Protein AF-A0A822BSC2-F1 (afdb_monomer_lite)

pLDDT: mean 88.92, std 16.02, range [38.97, 98.81]

Foldseek 3Di:
DPQPPPLQAAPQVSHGADFWWAWPVRDIHRLVRVQVVCVPQQADPPPRHGTDNVRTHTDVVSVVVSVVVVVVVVVVVVVVVVVVPD

Secondary structure (DSSP, 8-state):
-PPPPTTTB-TTT-SB-SSEEE-TTS-EEEHHHHHHHHHHHSB-TTT--B--GGG-EE-HHHHHHHHHHHHHHHHHHHHHHHTT--

Organism: NCBI:txid392032

Sequence (86 aa):
MKALDDAVSCPITLSLFRDPVVAQDGHTYERAAIEEWIRKNGTSPITNKQISLEHLVPNYAIKKIVEQFENSLKNKNFQYVLDVDV

Radius of gyration: 16.3 Å; chains: 1; bounding box: 46×29×41 Å

InterPro domains:
  IPR003613 U-box domain [PF04564] (8-71)
  IPR003613 U-box domain [PS51698] (3-76)
  IPR003613 U-box domain [SM00504] (7-69)
  IPR013083 Zinc finger, RING/FYVE/PHD-type [G3DSA:3.30.40.10] (1-82)
  IPR052085 WD repeat, SAM and U-box domain-containing [PTHR46573] (10-70)

Structure (mmCIF, N/CA/C/O backbone):
data_AF-A0A822BSC2-F1
#
_entry.id   AF-A0A822BSC2-F1
#
loop_
_atom_site.group_PDB
_atom_site.id
_atom_site.type_symbol
_atom_site.label_atom_id
_atom_site.label_alt_id
_atom_site.label_comp_id
_atom_site.label_asym_id
_atom_site.label_entity_id
_atom_site.label_seq_id
_atom_site.pdbx_PDB_ins_code
_atom_site.Cartn_x
_atom_site.Cartn_y
_atom_site.Cartn_z
_atom_site.occupancy
_atom_site.B_iso_or_equiv
_atom_site.auth_seq_id
_atom_site.auth_comp_id
_atom_site.auth_asym_id
_atom_site.auth_atom_id
_atom_site.pdbx_PDB_model_num
ATOM 1 N N . MET A 1 1 ? 11.224 20.549 -6.954 1.00 38.97 1 MET A N 1
ATOM 2 C CA . MET A 1 1 ? 11.087 19.176 -6.428 1.00 38.97 1 MET A CA 1
ATOM 3 C C . MET A 1 1 ? 9.990 18.516 -7.243 1.00 38.97 1 MET A C 1
ATOM 5 O O . MET A 1 1 ? 8.851 18.949 -7.153 1.00 38.97 1 MET A O 1
ATOM 9 N N . LYS A 1 2 ? 10.353 17.646 -8.189 1.00 47.09 2 LYS A N 1
ATOM 10 C CA . LYS A 1 2 ? 9.396 17.066 -9.138 1.00 47.09 2 LYS A CA 1
ATOM 11 C C . LYS A 1 2 ? 8.434 16.195 -8.333 1.00 47.09 2 LYS A C 1
ATOM 13 O O . LYS A 1 2 ? 8.912 15.282 -7.666 1.00 47.09 2 LYS A O 1
ATOM 18 N N . ALA A 1 3 ? 7.143 16.535 -8.342 1.00 48.34 3 ALA A N 1
ATOM 19 C CA . ALA A 1 3 ? 6.096 15.695 -7.779 1.00 48.34 3 ALA A CA 1
ATOM 20 C C . ALA A 1 3 ? 6.343 14.272 -8.281 1.00 48.34 3 ALA A C 1
ATOM 22 O O . ALA A 1 3 ? 6.445 14.047 -9.492 1.00 48.34 3 ALA A O 1
ATOM 23 N N . LEU A 1 4 ? 6.590 13.356 -7.350 1.00 59.47 4 LEU A N 1
ATOM 24 C CA . LEU A 1 4 ? 6.584 11.948 -7.682 1.00 59.47 4 LEU A CA 1
ATOM 25 C C . LEU A 1 4 ? 5.178 11.685 -8.211 1.00 59.47 4 LEU A C 1
ATOM 27 O O . LEU A 1 4 ? 4.223 12.025 -7.524 1.00 59.47 4 LEU A O 1
ATOM 31 N N . ASP A 1 5 ? 5.071 11.222 -9.454 1.00 79.19 5 ASP A N 1
ATOM 32 C CA . ASP A 1 5 ? 3.780 11.023 -10.107 1.00 79.19 5 ASP A CA 1
ATOM 33 C C . ASP A 1 5 ? 2.883 10.202 -9.167 1.00 79.19 5 ASP A C 1
ATOM 35 O O . ASP A 1 5 ? 3.294 9.137 -8.692 1.00 79.19 5 ASP A O 1
ATOM 39 N N . ASP A 1 6 ? 1.702 10.732 -8.836 1.00 80.56 6 ASP A N 1
ATOM 40 C CA . ASP A 1 6 ? 0.742 10.099 -7.923 1.00 80.56 6 ASP A CA 1
ATOM 41 C C . ASP A 1 6 ? 0.405 8.670 -8.386 1.00 80.56 6 ASP A C 1
ATOM 43 O O . ASP A 1 6 ? 0.045 7.813 -7.582 1.00 80.56 6 ASP A O 1
ATOM 47 N N . ALA A 1 7 ? 0.606 8.371 -9.676 1.00 87.56 7 ALA A N 1
ATOM 48 C CA . ALA A 1 7 ? 0.463 7.037 -10.244 1.00 87.56 7 ALA A CA 1
ATOM 49 C C . ALA A 1 7 ? 1.471 5.993 -9.713 1.00 87.56 7 ALA A C 1
ATOM 51 O O . ALA A 1 7 ? 1.212 4.794 -9.821 1.00 87.56 7 ALA A O 1
ATOM 52 N N . VAL A 1 8 ? 2.623 6.407 -9.172 1.00 94.06 8 VAL A N 1
ATOM 53 C CA . VAL A 1 8 ? 3.704 5.501 -8.727 1.00 94.06 8 VAL A CA 1
ATOM 54 C C . VAL A 1 8 ? 4.102 5.682 -7.264 1.00 94.06 8 VAL A C 1
ATOM 56 O O . VAL A 1 8 ? 5.016 4.995 -6.798 1.00 94.06 8 VAL A O 1
ATOM 59 N N . SER A 1 9 ? 3.430 6.570 -6.531 1.00 95.50 9 SER A N 1
ATOM 60 C CA . SER A 1 9 ? 3.732 6.861 -5.130 1.00 95.50 9 SER A CA 1
ATOM 61 C C . SER A 1 9 ? 2.635 6.399 -4.175 1.00 95.50 9 SER A C 1
ATOM 63 O O . SER A 1 9 ? 1.442 6.474 -4.456 1.00 95.50 9 SER A O 1
ATOM 65 N N . CYS A 1 10 ? 3.051 5.905 -3.012 1.00 97.56 10 CYS A N 1
ATOM 66 C CA . CYS A 1 10 ? 2.134 5.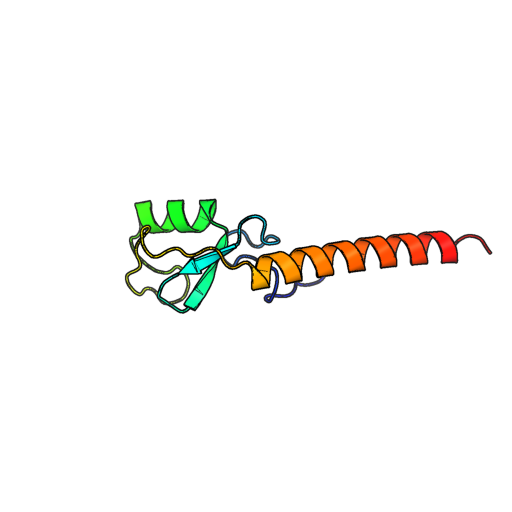515 -1.954 1.00 97.56 10 CYS A CA 1
ATOM 67 C C . CYS A 1 10 ? 1.601 6.757 -1.221 1.00 97.56 10 CYS A C 1
ATOM 69 O O . CYS A 1 10 ? 2.403 7.559 -0.738 1.00 97.56 10 CYS A O 1
ATOM 71 N N . PRO A 1 11 ? 0.278 6.881 -1.016 1.00 96.62 11 PRO A N 1
ATOM 72 C CA . PRO A 1 11 ? -0.318 8.041 -0.349 1.00 96.62 11 PRO A CA 1
ATOM 73 C C . PRO A 1 11 ? -0.023 8.106 1.161 1.00 96.62 11 PRO A C 1
ATOM 75 O O . PRO A 1 11 ? -0.234 9.145 1.774 1.00 96.62 11 PRO A O 1
ATOM 78 N N . ILE A 1 12 ? 0.466 7.018 1.772 1.00 97.19 12 ILE A N 1
ATOM 79 C CA . ILE A 1 12 ? 0.870 6.994 3.190 1.00 97.19 12 ILE A CA 1
ATOM 80 C C . ILE A 1 12 ? 2.354 7.350 3.338 1.00 97.19 12 ILE A C 1
ATOM 82 O O . ILE A 1 12 ? 2.713 8.189 4.158 1.00 97.19 12 ILE A O 1
ATOM 86 N N . THR A 1 13 ? 3.234 6.701 2.565 1.00 97.00 13 THR A N 1
ATOM 87 C CA . THR A 1 13 ? 4.696 6.854 2.711 1.00 97.00 13 THR A CA 1
ATOM 88 C C . THR A 1 13 ? 5.275 7.971 1.850 1.00 97.00 13 THR A C 1
ATOM 90 O O . THR A 1 13 ? 6.452 8.305 1.997 1.00 97.00 13 THR A O 1
ATOM 93 N N . LEU A 1 14 ? 4.481 8.512 0.920 1.00 95.00 14 LEU A N 1
ATOM 94 C CA . LEU A 1 14 ? 4.876 9.533 -0.056 1.00 95.00 14 LEU A CA 1
ATOM 95 C C . LEU A 1 14 ? 6.121 9.134 -0.869 1.00 95.00 14 LEU A C 1
ATOM 97 O O . LEU A 1 14 ? 6.901 9.973 -1.312 1.00 95.00 14 LEU A O 1
ATOM 101 N N . SER A 1 15 ? 6.316 7.826 -1.038 1.00 95.06 15 SER A N 1
ATOM 102 C CA . SER A 1 15 ? 7.482 7.209 -1.670 1.00 95.06 15 SER A CA 1
ATOM 103 C C . SER A 1 15 ? 7.044 6.241 -2.766 1.00 95.06 15 SER A C 1
ATOM 105 O O . SER A 1 15 ? 5.893 5.804 -2.782 1.00 95.06 15 SER A O 1
ATOM 107 N N . LEU A 1 16 ? 7.962 5.890 -3.674 1.00 95.44 16 LEU A N 1
ATOM 108 C CA . LEU A 1 16 ? 7.701 4.889 -4.714 1.00 95.44 16 LEU A CA 1
ATOM 109 C C . LEU A 1 16 ? 7.235 3.567 -4.100 1.00 95.44 16 LEU A C 1
ATOM 111 O O . LEU A 1 16 ? 7.822 3.104 -3.121 1.00 95.44 16 LEU A O 1
ATOM 115 N N . PHE A 1 17 ? 6.237 2.941 -4.720 1.00 97.56 17 PHE A N 1
ATOM 116 C CA . PHE A 1 17 ? 5.794 1.611 -4.312 1.00 97.56 17 PHE A CA 1
ATOM 117 C C . PHE A 1 17 ? 6.913 0.570 -4.449 1.00 97.56 17 PHE A C 1
ATOM 119 O O . PHE A 1 17 ? 7.573 0.478 -5.485 1.00 97.56 17 PHE A O 1
ATOM 126 N N . ARG A 1 18 ? 7.087 -0.266 -3.424 1.00 97.75 18 ARG A N 1
ATOM 127 C CA . ARG A 1 18 ? 7.963 -1.448 -3.446 1.00 97.75 18 ARG A CA 1
ATOM 128 C C . ARG A 1 18 ? 7.156 -2.738 -3.361 1.00 97.75 18 ARG A C 1
ATOM 130 O O . ARG A 1 18 ? 7.401 -3.657 -4.147 1.00 97.75 18 ARG A O 1
ATOM 137 N N . ASP A 1 19 ? 6.157 -2.775 -2.486 1.00 98.62 19 ASP A N 1
ATOM 138 C CA . ASP A 1 19 ? 5.183 -3.862 -2.379 1.00 98.62 19 ASP A CA 1
ATOM 139 C C . ASP A 1 19 ? 3.751 -3.294 -2.404 1.00 98.62 19 ASP A C 1
ATOM 141 O O . ASP A 1 19 ? 3.080 -3.201 -1.371 1.00 98.62 19 ASP A O 1
ATOM 145 N N . PRO A 1 20 ? 3.283 -2.840 -3.585 1.00 98.56 20 PRO A N 1
ATOM 146 C CA . PRO A 1 20 ? 1.964 -2.242 -3.712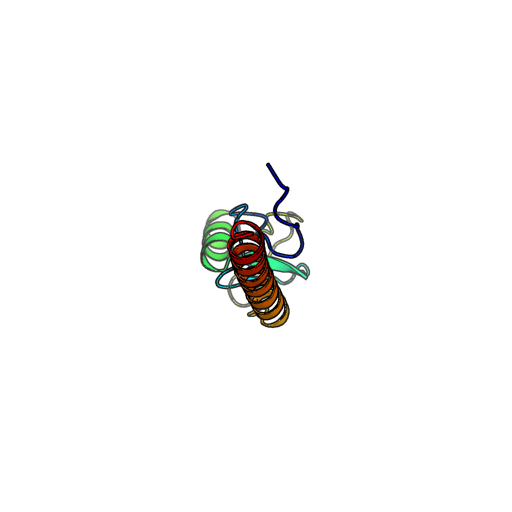 1.00 98.56 20 PRO A CA 1
ATOM 147 C C . PRO A 1 20 ? 0.862 -3.279 -3.481 1.00 98.56 20 P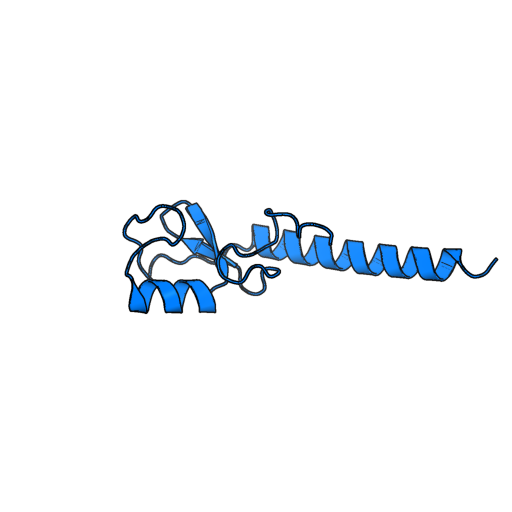RO A C 1
ATOM 149 O O . PRO A 1 20 ? 0.841 -4.342 -4.109 1.00 98.56 20 PRO A O 1
ATOM 152 N N . VAL A 1 21 ? -0.109 -2.925 -2.643 1.00 98.81 21 VAL A N 1
ATOM 153 C CA . VAL A 1 21 ? -1.345 -3.679 -2.408 1.00 98.81 21 VAL A CA 1
ATOM 154 C C . VAL A 1 21 ? -2.561 -2.802 -2.632 1.00 98.81 21 VAL A C 1
ATOM 156 O O . VAL A 1 21 ? -2.553 -1.631 -2.267 1.00 98.81 21 VAL A O 1
ATOM 159 N N . VAL A 1 22 ? -3.611 -3.369 -3.214 1.00 98.50 22 VAL A N 1
ATOM 160 C CA . VAL A 1 22 ? -4.923 -2.736 -3.335 1.00 98.50 22 VAL A CA 1
ATOM 161 C C . VAL A 1 22 ? -5.824 -3.182 -2.183 1.00 98.50 22 VAL A C 1
ATOM 163 O O . VAL A 1 22 ? -5.852 -4.365 -1.835 1.00 98.50 22 VAL A O 1
ATOM 166 N N . ALA A 1 23 ? -6.535 -2.230 -1.578 1.00 98.50 23 ALA A N 1
ATOM 167 C CA . ALA A 1 23 ? -7.545 -2.480 -0.552 1.00 98.50 23 ALA A CA 1
ATOM 168 C C . ALA A 1 23 ? -8.966 -2.511 -1.153 1.00 98.50 23 ALA A C 1
ATOM 170 O O . ALA A 1 23 ? -9.178 -2.198 -2.324 1.00 98.50 23 ALA A O 1
ATOM 171 N N . GLN A 1 24 ? -9.967 -2.879 -0.345 1.00 97.38 24 GLN A N 1
ATOM 172 C CA . GLN A 1 24 ? -11.371 -3.028 -0.779 1.00 97.38 24 GLN A CA 1
ATOM 173 C C . GLN A 1 24 ? -12.015 -1.733 -1.288 1.00 97.38 24 GLN A C 1
ATOM 175 O O . GLN A 1 24 ? -13.036 -1.773 -1.969 1.00 97.38 24 GLN A O 1
ATOM 180 N N . ASP A 1 25 ? -11.439 -0.586 -0.943 1.00 97.19 25 ASP A N 1
ATOM 181 C CA . ASP A 1 25 ? -11.873 0.724 -1.417 1.00 97.19 25 ASP A CA 1
ATOM 182 C C . ASP A 1 25 ? -11.304 1.088 -2.801 1.00 97.19 25 ASP A C 1
ATOM 184 O O . ASP A 1 25 ? -11.637 2.142 -3.337 1.00 97.19 25 ASP A O 1
ATOM 188 N N . GLY A 1 26 ? -10.476 0.215 -3.386 1.00 97.44 26 GLY A N 1
ATOM 189 C CA . GLY A 1 26 ? -9.874 0.378 -4.707 1.00 97.44 26 GLY A CA 1
ATOM 190 C C . GLY A 1 26 ? -8.575 1.184 -4.718 1.00 97.44 26 GLY A C 1
ATOM 191 O O . GLY A 1 26 ? -7.971 1.337 -5.781 1.00 97.44 26 GLY A O 1
ATOM 192 N N . HIS A 1 27 ? -8.107 1.677 -3.570 1.00 97.88 27 HIS A N 1
ATOM 193 C CA . HIS A 1 27 ? -6.858 2.427 -3.489 1.00 97.88 27 HIS A CA 1
ATOM 194 C C . HIS A 1 27 ? -5.653 1.508 -3.279 1.00 97.88 27 HIS A C 1
ATOM 196 O O . HIS A 1 27 ? -5.756 0.436 -2.682 1.00 97.88 27 HIS A O 1
ATOM 202 N N . THR A 1 28 ? -4.497 1.936 -3.797 1.00 98.44 28 THR A N 1
ATOM 203 C CA . THR A 1 28 ? -3.231 1.202 -3.673 1.00 98.44 28 THR A CA 1
ATOM 204 C C . THR A 1 28 ? -2.324 1.854 -2.636 1.00 98.44 28 THR A C 1
ATOM 206 O O . THR A 1 28 ? -2.171 3.074 -2.607 1.00 98.44 28 THR A O 1
ATOM 209 N N . TYR A 1 29 ? -1.698 1.027 -1.806 1.00 98.44 29 TYR A N 1
ATOM 210 C CA . TYR A 1 29 ? -0.836 1.431 -0.705 1.00 98.44 29 TYR A CA 1
ATOM 211 C C . TYR A 1 29 ? 0.431 0.576 -0.663 1.00 98.44 29 TYR A C 1
ATOM 213 O O . TYR A 1 29 ? 0.473 -0.525 -1.202 1.00 98.44 29 TYR A O 1
ATOM 221 N N . GLU A 1 30 ? 1.464 1.071 0.009 1.00 98.75 30 GLU A N 1
ATOM 222 C CA . GLU A 1 30 ? 2.610 0.252 0.405 1.00 98.75 30 GLU A CA 1
ATOM 223 C C . GLU A 1 30 ? 2.172 -0.730 1.497 1.00 98.75 30 GLU A C 1
ATOM 225 O O . GLU A 1 30 ? 1.601 -0.292 2.503 1.00 98.75 30 GLU A O 1
ATOM 230 N N . ARG A 1 31 ? 2.440 -2.034 1.321 1.00 98.81 31 ARG A N 1
ATOM 231 C CA . ARG A 1 31 ? 1.919 -3.098 2.199 1.00 98.81 31 ARG A CA 1
ATOM 232 C C . ARG A 1 31 ? 2.176 -2.816 3.673 1.00 98.81 31 ARG A C 1
ATOM 234 O O . ARG A 1 31 ? 1.235 -2.765 4.460 1.00 98.81 31 ARG A O 1
ATOM 241 N N . ALA A 1 32 ? 3.435 -2.595 4.044 1.00 98.62 32 ALA A N 1
ATOM 242 C CA . ALA A 1 32 ? 3.805 -2.407 5.446 1.00 98.62 32 ALA A CA 1
ATOM 243 C C . ALA A 1 32 ? 3.058 -1.223 6.088 1.00 98.62 32 ALA A C 1
ATOM 245 O O . ALA A 1 32 ? 2.605 -1.312 7.230 1.00 98.62 32 ALA A O 1
ATOM 246 N N . ALA A 1 33 ? 2.879 -0.141 5.326 1.00 98.75 33 ALA A N 1
ATOM 247 C CA . ALA A 1 33 ? 2.248 1.082 5.800 1.00 98.75 33 ALA A CA 1
ATOM 248 C C . ALA A 1 33 ? 0.731 0.923 5.985 1.00 98.75 33 ALA A C 1
ATOM 250 O O . ALA A 1 33 ? 0.193 1.330 7.016 1.00 98.75 33 ALA A O 1
ATOM 251 N N . ILE A 1 34 ? 0.033 0.305 5.024 1.00 98.81 34 ILE A N 1
ATOM 252 C CA . ILE A 1 34 ? -1.416 0.092 5.152 1.00 98.81 34 ILE A CA 1
ATOM 253 C C . ILE A 1 34 ? -1.745 -0.964 6.203 1.00 98.81 34 ILE A C 1
ATOM 255 O O . ILE A 1 34 ? -2.717 -0.807 6.935 1.00 98.81 34 ILE A O 1
ATOM 259 N N . GLU A 1 35 ? -0.920 -2.000 6.351 1.00 98.75 35 GLU A N 1
ATOM 260 C CA . GLU A 1 35 ? -1.125 -2.985 7.407 1.00 98.75 35 GLU A CA 1
ATOM 261 C C . GLU A 1 35 ? -0.997 -2.362 8.805 1.00 98.75 35 GLU A C 1
ATOM 263 O O . GLU A 1 35 ? -1.801 -2.648 9.692 1.00 98.75 35 GLU A O 1
ATOM 268 N N . GLU A 1 36 ? -0.002 -1.492 9.018 1.00 98.75 36 GLU A N 1
ATOM 269 C CA . GLU A 1 36 ? 0.132 -0.746 10.272 1.00 98.75 36 GLU A CA 1
ATOM 270 C C . GLU A 1 36 ? -1.063 0.182 10.506 1.00 98.75 36 GLU A C 1
ATOM 272 O O . GLU A 1 36 ? -1.600 0.228 11.615 1.00 98.75 36 GLU A O 1
ATOM 277 N N . TRP A 1 37 ? -1.509 0.884 9.463 1.00 98.69 37 TRP A N 1
ATOM 278 C CA . TRP A 1 37 ? -2.663 1.768 9.549 1.00 98.69 37 TRP A CA 1
ATOM 279 C C . TRP A 1 37 ? -3.941 1.014 9.925 1.00 98.69 37 TRP A C 1
ATOM 281 O O . TRP A 1 37 ? -4.647 1.442 10.838 1.00 98.69 37 TRP A O 1
ATOM 291 N N . ILE A 1 38 ? -4.228 -0.118 9.274 1.00 98.62 38 ILE A N 1
ATOM 292 C CA . ILE A 1 38 ? -5.419 -0.930 9.554 1.00 98.62 38 ILE A CA 1
ATOM 293 C C . ILE A 1 38 ? -5.376 -1.464 10.987 1.00 98.62 38 ILE A C 1
ATOM 295 O O . ILE A 1 38 ? -6.382 -1.377 11.686 1.00 98.62 38 ILE A O 1
ATOM 299 N N . ARG A 1 39 ? -4.216 -1.931 11.470 1.00 98.56 39 ARG A N 1
ATOM 300 C CA . ARG A 1 39 ? -4.064 -2.394 12.862 1.00 98.56 39 ARG A CA 1
ATOM 301 C C . ARG A 1 39 ? -4.389 -1.312 13.899 1.00 98.56 39 ARG A C 1
ATOM 303 O O . ARG A 1 39 ? -4.839 -1.652 14.988 1.00 98.56 39 ARG A O 1
ATOM 310 N N . LYS A 1 40 ? -4.153 -0.034 13.584 1.00 98.38 40 LYS A N 1
ATOM 311 C CA . LYS A 1 40 ? -4.417 1.095 14.494 1.00 98.38 40 LYS A CA 1
ATOM 312 C C . LYS A 1 40 ? -5.818 1.687 14.338 1.00 98.38 40 LYS A C 1
ATOM 314 O O . LYS A 1 40 ? -6.418 2.069 15.335 1.00 98.38 40 LYS A O 1
ATOM 319 N N . ASN A 1 41 ? -6.313 1.790 13.106 1.00 98.06 41 ASN A N 1
ATOM 320 C CA . ASN A 1 41 ? -7.489 2.601 12.778 1.00 98.06 41 ASN A CA 1
ATOM 321 C C . ASN A 1 41 ? -8.667 1.794 12.212 1.00 98.06 41 ASN A C 1
ATOM 323 O O . ASN A 1 41 ? -9.803 2.245 12.305 1.00 98.06 41 ASN A O 1
ATOM 327 N N . GLY A 1 42 ? -8.421 0.632 11.595 1.00 97.62 42 GLY A N 1
ATOM 328 C CA . GLY A 1 42 ? -9.459 -0.192 10.956 1.00 97.62 42 GLY A CA 1
ATOM 329 C C . GLY A 1 42 ? -10.137 0.436 9.728 1.00 97.62 42 GLY A C 1
ATOM 330 O O . GLY A 1 42 ? -11.180 -0.045 9.288 1.00 97.62 42 GLY A O 1
ATOM 331 N N . THR A 1 43 ? -9.587 1.520 9.176 1.00 98.56 43 THR A N 1
ATOM 332 C CA . THR A 1 43 ? -10.195 2.294 8.081 1.00 98.56 43 THR A CA 1
ATOM 333 C C . THR A 1 43 ? -9.214 2.578 6.952 1.00 98.56 43 THR A C 1
ATOM 335 O O . THR A 1 43 ? -8.005 2.458 7.112 1.00 98.56 43 THR A O 1
ATOM 338 N N . SER A 1 44 ? -9.732 2.979 5.796 1.00 98.38 44 SER A N 1
ATOM 339 C CA . SER A 1 44 ? -8.950 3.533 4.696 1.00 98.38 44 SER A CA 1
ATOM 340 C C . SER A 1 44 ? -8.384 4.910 5.058 1.00 98.38 44 SER A C 1
ATOM 342 O O . SER A 1 44 ? -9.161 5.770 5.482 1.00 98.38 44 SER A O 1
ATOM 344 N N . PRO A 1 45 ? -7.087 5.174 4.803 1.00 97.94 45 PRO A N 1
ATOM 345 C CA . PRO A 1 45 ? -6.505 6.509 4.947 1.00 97.94 45 PRO A CA 1
ATOM 346 C C . PRO A 1 45 ? -7.124 7.575 4.030 1.00 97.94 45 PRO A C 1
ATOM 348 O O . PRO A 1 45 ? -6.987 8.761 4.306 1.00 97.94 45 PRO A O 1
ATOM 351 N N . ILE A 1 46 ? -7.759 7.171 2.920 1.00 97.50 46 ILE A N 1
ATOM 352 C CA . ILE A 1 46 ? -8.292 8.097 1.905 1.00 97.50 46 ILE A CA 1
ATOM 353 C C . ILE A 1 46 ? -9.798 8.278 2.071 1.00 97.50 46 ILE A C 1
ATOM 355 O O . ILE A 1 46 ? -10.302 9.398 2.057 1.00 97.50 46 ILE A O 1
ATOM 359 N N . THR A 1 47 ? -10.532 7.175 2.211 1.00 97.75 47 THR A N 1
ATOM 360 C CA . THR A 1 47 ? -12.001 7.201 2.171 1.00 97.75 47 THR A CA 1
ATOM 361 C C . THR A 1 47 ? -12.648 7.152 3.549 1.00 97.75 47 THR A C 1
ATOM 363 O O . THR A 1 47 ? -13.863 7.316 3.647 1.00 97.75 47 THR A O 1
ATOM 366 N N . ASN A 1 48 ? -11.870 6.897 4.609 1.00 97.88 48 ASN A N 1
ATOM 367 C CA . ASN A 1 48 ? -12.341 6.651 5.977 1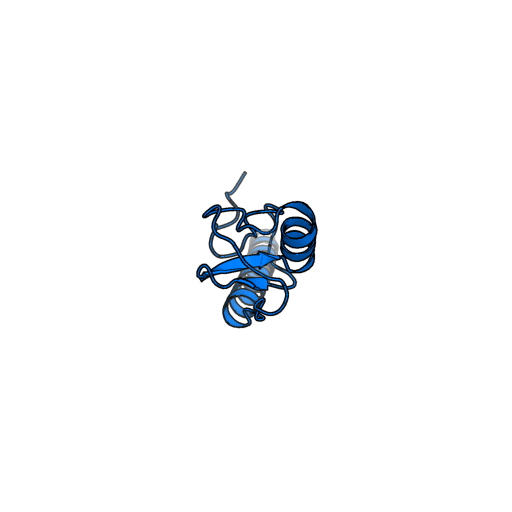.00 97.88 48 ASN A CA 1
ATOM 368 C C . ASN A 1 48 ? -13.333 5.477 6.122 1.00 97.88 48 ASN A C 1
ATOM 370 O O . ASN A 1 48 ? -13.912 5.284 7.190 1.00 97.88 48 ASN A O 1
ATOM 374 N N . LYS A 1 49 ? -13.533 4.664 5.077 1.00 98.19 49 LYS A N 1
ATOM 375 C CA . LYS A 1 49 ? -14.372 3.459 5.135 1.00 98.19 49 LYS A CA 1
ATOM 376 C C . LYS A 1 49 ? -13.626 2.321 5.822 1.00 98.19 49 LYS A C 1
ATOM 378 O O . LYS A 1 49 ? -12.404 2.256 5.728 1.00 98.19 49 LYS A O 1
ATOM 383 N N . GLN A 1 50 ? -14.352 1.414 6.476 1.00 98.31 50 GLN A N 1
ATOM 384 C CA . GLN A 1 50 ? -13.747 0.204 7.036 1.00 98.31 50 GLN A CA 1
ATOM 385 C C . GLN A 1 50 ? -13.136 -0.656 5.927 1.00 98.31 50 GLN A C 1
ATOM 387 O O . GLN A 1 50 ? -13.759 -0.871 4.888 1.00 98.31 50 GLN A O 1
ATOM 392 N N . ILE A 1 51 ? -11.922 -1.133 6.175 1.00 98.25 51 ILE A N 1
ATOM 393 C CA . ILE A 1 51 ? -11.184 -2.070 5.325 1.00 98.25 51 ILE A CA 1
ATOM 394 C C . ILE A 1 51 ? -10.466 -3.063 6.235 1.00 98.25 51 ILE A C 1
ATOM 396 O O . ILE A 1 51 ? -10.199 -2.750 7.397 1.00 98.25 51 ILE A O 1
ATOM 400 N N . SER A 1 52 ? -10.124 -4.239 5.712 1.00 97.75 52 SER A N 1
ATOM 401 C CA . SER A 1 52 ? -9.474 -5.274 6.516 1.00 97.75 52 SER A CA 1
ATOM 402 C C . SER A 1 52 ? -8.217 -5.861 5.879 1.00 97.75 52 SER A C 1
ATOM 404 O O . SER A 1 52 ? -8.055 -5.848 4.656 1.00 97.75 52 SER A O 1
ATOM 406 N N . LEU A 1 53 ? -7.333 -6.393 6.730 1.00 98.00 53 LEU A N 1
ATOM 407 C CA . LEU A 1 53 ? -6.034 -6.960 6.352 1.00 98.00 53 LEU A CA 1
ATOM 408 C C . LEU A 1 53 ? -6.177 -8.133 5.375 1.00 98.00 53 LEU A C 1
ATOM 410 O O . LEU A 1 53 ? -5.407 -8.229 4.424 1.00 98.00 53 LEU A O 1
ATOM 414 N N . GLU A 1 54 ? -7.171 -9.002 5.572 1.00 98.06 54 GLU A N 1
ATOM 415 C CA . GLU A 1 54 ? -7.389 -10.191 4.738 1.00 98.06 54 GLU A CA 1
ATOM 416 C C . GLU A 1 54 ? -7.812 -9.871 3.301 1.00 98.06 54 GLU A C 1
ATOM 418 O O . GLU A 1 54 ? -7.749 -10.736 2.430 1.00 98.06 54 GLU A O 1
ATOM 423 N N . HIS A 1 55 ? -8.215 -8.629 3.040 1.00 97.81 55 HIS A N 1
ATOM 424 C CA . HIS A 1 55 ? -8.641 -8.181 1.721 1.00 97.81 55 HIS A CA 1
ATOM 425 C C . HIS A 1 55 ? -7.581 -7.341 0.997 1.00 97.81 55 HIS A C 1
ATOM 427 O O . HIS A 1 55 ? -7.873 -6.757 -0.047 1.00 97.81 55 HIS A O 1
ATOM 433 N N . LEU A 1 56 ? -6.357 -7.266 1.529 1.00 98.69 56 LEU A N 1
ATOM 434 C CA . LEU A 1 56 ? -5.233 -6.655 0.826 1.00 98.69 56 LEU A CA 1
ATOM 435 C C . LEU A 1 56 ? -4.722 -7.600 -0.265 1.00 98.69 56 LEU A C 1
ATOM 437 O O . LEU A 1 56 ? -4.198 -8.679 0.015 1.00 98.69 56 LEU A O 1
ATOM 441 N N . VAL A 1 57 ? -4.821 -7.167 -1.519 1.00 98.69 57 VAL A N 1
ATOM 442 C CA . VAL A 1 57 ? -4.393 -7.955 -2.683 1.00 98.69 57 VAL A CA 1
ATOM 443 C C . VAL A 1 57 ? -3.158 -7.308 -3.315 1.00 98.69 57 VAL A C 1
ATOM 445 O O . VAL A 1 57 ? -3.153 -6.093 -3.498 1.00 98.69 57 VAL A O 1
ATOM 448 N N . PRO A 1 58 ? -2.098 -8.056 -3.678 1.00 98.75 58 PRO A N 1
ATOM 449 C CA . PRO A 1 58 ? -0.965 -7.489 -4.409 1.00 98.75 58 PRO A CA 1
ATOM 450 C C . PRO A 1 58 ? -1.400 -6.795 -5.709 1.00 98.75 58 PRO A C 1
ATOM 452 O O . PRO A 1 58 ? -2.139 -7.367 -6.510 1.00 98.75 58 PRO A O 1
ATOM 455 N N . ASN A 1 59 ? -0.896 -5.585 -5.957 1.00 98.50 59 ASN A N 1
ATOM 456 C CA . ASN A 1 59 ? -1.141 -4.847 -7.194 1.00 98.50 59 ASN A CA 1
ATOM 457 C C . ASN A 1 59 ? 0.075 -4.937 -8.133 1.00 98.50 59 ASN A C 1
ATOM 459 O O . ASN A 1 59 ? 0.900 -4.026 -8.239 1.00 98.50 59 ASN A O 1
ATOM 463 N N . TYR A 1 60 ? 0.182 -6.063 -8.842 1.00 98.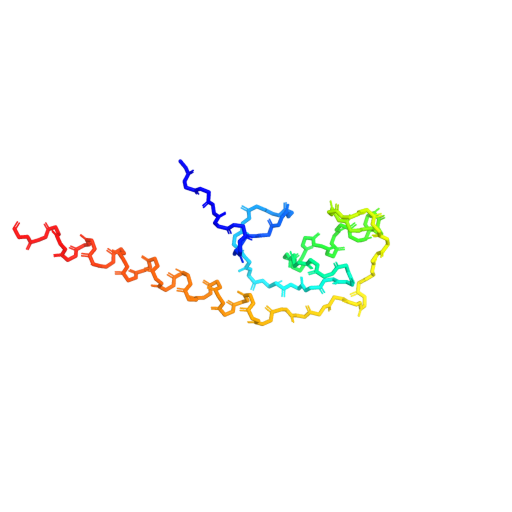25 60 TYR A N 1
ATOM 464 C CA . TYR A 1 60 ? 1.289 -6.325 -9.769 1.00 98.25 60 TYR A CA 1
ATOM 465 C C . TYR A 1 60 ? 1.358 -5.343 -10.946 1.00 98.25 60 TYR A C 1
ATOM 467 O O . TYR A 1 60 ? 2.442 -5.112 -11.481 1.00 98.25 60 TYR A O 1
ATOM 475 N N . ALA A 1 61 ? 0.228 -4.746 -11.341 1.00 97.12 61 ALA A N 1
ATOM 476 C CA . ALA A 1 61 ? 0.204 -3.742 -12.399 1.00 97.12 61 ALA A CA 1
ATOM 477 C C . ALA A 1 61 ? 0.987 -2.490 -11.976 1.00 97.12 61 ALA A C 1
ATOM 479 O O . ALA A 1 61 ? 1.896 -2.073 -12.691 1.00 97.12 61 ALA A O 1
ATOM 480 N N . ILE A 1 62 ? 0.712 -1.955 -10.782 1.00 96.94 62 ILE A N 1
ATOM 481 C CA . ILE A 1 62 ? 1.452 -0.808 -10.233 1.00 96.94 62 ILE A CA 1
ATOM 482 C C . ILE A 1 62 ? 2.923 -1.154 -10.017 1.00 96.94 62 ILE A C 1
ATOM 484 O O . ILE A 1 62 ? 3.790 -0.362 -10.379 1.00 96.94 62 ILE A O 1
ATOM 488 N N . LYS A 1 63 ? 3.225 -2.359 -9.515 1.00 97.31 63 LYS A N 1
ATOM 489 C CA . LYS A 1 63 ? 4.615 -2.812 -9.362 1.00 97.31 63 LYS A CA 1
ATOM 490 C C . LYS A 1 63 ?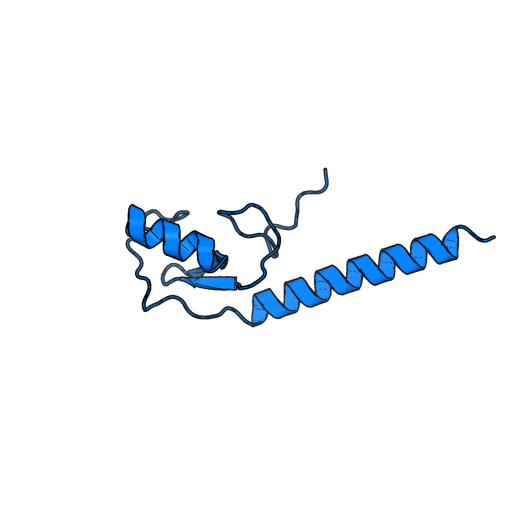 5.385 -2.736 -10.686 1.00 97.31 63 LYS A C 1
ATOM 492 O O . LYS A 1 63 ? 6.462 -2.150 -10.737 1.00 97.31 63 LYS A O 1
ATOM 497 N N . LYS A 1 64 ? 4.791 -3.242 -11.771 1.00 96.38 64 LYS A N 1
ATOM 498 C CA . LYS A 1 64 ? 5.382 -3.188 -13.115 1.00 96.38 64 LYS A CA 1
ATOM 499 C C . LYS A 1 64 ? 5.542 -1.754 -13.631 1.00 96.38 64 LYS A C 1
ATOM 501 O O . LYS A 1 64 ? 6.548 -1.452 -14.269 1.00 96.38 64 LYS A O 1
ATOM 506 N N . ILE A 1 65 ? 4.580 -0.868 -13.361 1.00 94.88 65 ILE A N 1
ATOM 507 C CA . ILE A 1 65 ? 4.676 0.551 -13.743 1.00 94.88 65 ILE A CA 1
ATOM 508 C C . ILE A 1 65 ? 5.839 1.227 -13.005 1.00 94.88 65 ILE A C 1
ATOM 510 O O . ILE A 1 65 ? 6.615 1.945 -13.634 1.00 94.88 65 ILE A O 1
ATOM 514 N N . VAL A 1 66 ? 6.015 0.963 -11.706 1.00 95.31 66 VAL A N 1
ATOM 515 C CA . VAL A 1 66 ? 7.149 1.503 -10.937 1.00 95.31 66 VAL A CA 1
ATOM 516 C C . VAL A 1 66 ? 8.481 0.993 -11.486 1.00 95.31 66 VAL A C 1
ATOM 518 O O . VAL A 1 66 ? 9.386 1.791 -11.719 1.00 95.31 66 VAL A O 1
ATOM 521 N N . GLU A 1 67 ? 8.595 -0.303 -11.781 1.00 93.69 67 GLU A N 1
ATOM 522 C CA . GLU A 1 67 ? 9.802 -0.880 -12.392 1.00 93.69 67 GLU A CA 1
ATOM 523 C C . GLU A 1 67 ? 10.136 -0.214 -13.741 1.00 93.69 67 GLU A C 1
ATOM 525 O O . GLU A 1 67 ? 11.288 0.134 -14.013 1.00 93.69 67 GLU A O 1
ATOM 530 N N . GLN A 1 68 ? 9.128 0.022 -14.588 1.00 92.19 68 GLN A N 1
ATOM 531 C CA . GLN A 1 68 ? 9.296 0.737 -15.858 1.00 92.19 68 GLN A CA 1
ATOM 532 C C . GLN A 1 68 ? 9.714 2.197 -15.654 1.00 92.19 68 GLN A C 1
ATOM 534 O O . GLN A 1 68 ? 10.590 2.692 -16.367 1.00 92.19 68 GLN A O 1
ATOM 539 N N . PHE A 1 69 ? 9.117 2.879 -14.676 1.00 90.31 69 PHE A N 1
ATOM 540 C CA . PHE A 1 69 ? 9.466 4.248 -14.320 1.00 90.31 69 PHE A CA 1
ATOM 541 C C . PHE A 1 69 ? 10.928 4.351 -13.865 1.00 90.31 69 PHE A C 1
ATOM 543 O O . PHE A 1 69 ? 11.677 5.176 -14.389 1.00 90.31 69 PHE A O 1
ATOM 550 N N . GLU A 1 70 ? 11.377 3.470 -12.969 1.00 90.44 70 GLU A N 1
ATOM 551 C CA . GLU A 1 70 ? 12.768 3.439 -12.507 1.00 90.44 70 GLU A CA 1
ATOM 552 C C . GLU A 1 70 ? 13.753 3.151 -13.645 1.00 90.44 70 GLU A C 1
ATOM 554 O O . GLU A 1 70 ? 14.796 3.801 -13.743 1.00 90.44 70 GLU A O 1
ATOM 559 N N . ASN A 1 71 ? 13.418 2.224 -14.545 1.00 89.75 71 ASN A N 1
ATOM 560 C CA . ASN A 1 71 ? 14.247 1.930 -15.715 1.00 89.75 71 ASN A CA 1
ATOM 561 C C . ASN A 1 71 ? 14.329 3.125 -16.677 1.00 89.75 71 ASN A C 1
ATOM 563 O O . ASN A 1 71 ? 15.407 3.437 -17.180 1.00 89.75 71 ASN A O 1
ATOM 567 N N . SER A 1 72 ? 13.224 3.846 -16.882 1.00 87.19 72 SER A N 1
ATOM 568 C CA . SER A 1 72 ? 13.202 5.085 -17.671 1.00 87.19 72 SER A CA 1
ATOM 569 C C . SER A 1 72 ? 14.120 6.157 -17.079 1.00 87.19 72 SER A C 1
ATOM 571 O O . SER A 1 72 ? 14.854 6.815 -17.815 1.00 87.19 72 SER A O 1
ATOM 573 N N . LEU A 1 73 ? 14.144 6.303 -15.750 1.00 85.12 73 LEU A N 1
ATOM 574 C CA . LEU A 1 73 ? 15.056 7.232 -15.078 1.00 85.12 73 LEU A CA 1
ATOM 575 C C . LEU A 1 73 ? 16.525 6.831 -15.257 1.00 85.12 73 LEU A C 1
ATOM 577 O O . LEU A 1 73 ? 17.351 7.688 -15.564 1.00 85.12 73 LEU A O 1
ATOM 581 N N . LYS A 1 74 ? 16.853 5.540 -15.124 1.00 82.88 74 LYS A N 1
ATOM 582 C CA . LYS A 1 74 ? 18.220 5.035 -15.346 1.00 82.88 74 LYS A CA 1
ATOM 583 C C . LYS A 1 74 ? 18.691 5.278 -16.779 1.00 82.88 74 LYS A C 1
ATOM 585 O O . LYS A 1 74 ? 19.797 5.769 -16.975 1.00 82.88 74 LYS A O 1
ATOM 590 N N . ASN A 1 75 ? 17.833 5.006 -17.761 1.00 78.38 75 ASN A N 1
ATOM 591 C CA . ASN A 1 75 ? 18.147 5.223 -19.172 1.00 78.38 75 ASN A CA 1
ATOM 592 C C . ASN A 1 75 ? 18.336 6.710 -19.492 1.00 78.38 75 ASN A C 1
ATOM 594 O O . ASN A 1 75 ? 19.254 7.060 -20.222 1.00 78.38 75 ASN A O 1
ATOM 598 N N . LYS A 1 76 ? 17.520 7.599 -18.907 1.00 75.19 76 LYS A N 1
ATOM 599 C CA . LYS A 1 76 ? 17.699 9.053 -19.051 1.00 75.19 76 LYS A CA 1
ATOM 600 C C . LYS A 1 76 ? 18.985 9.549 -18.402 1.00 75.19 76 LYS A C 1
ATOM 602 O O . LYS A 1 76 ? 19.651 10.397 -18.979 1.00 75.19 76 LYS A O 1
ATOM 607 N N . ASN A 1 77 ? 19.343 9.018 -17.233 1.00 68.38 77 ASN A N 1
ATOM 608 C CA . ASN A 1 77 ? 20.607 9.358 -16.583 1.00 68.38 77 ASN A CA 1
ATOM 609 C C . ASN A 1 77 ? 21.804 8.889 -17.419 1.00 68.38 77 ASN A C 1
ATOM 611 O O . ASN A 1 77 ? 22.768 9.629 -17.544 1.00 68.38 77 ASN A O 1
ATOM 615 N N . PHE A 1 78 ? 21.731 7.705 -18.033 1.00 63.28 78 PHE A N 1
ATOM 616 C CA . PHE A 1 78 ? 22.770 7.228 -18.946 1.00 63.28 78 PHE A CA 1
ATOM 617 C C . PHE A 1 78 ? 22.854 8.077 -20.222 1.00 63.28 78 PHE A C 1
ATOM 619 O O . PHE A 1 78 ? 23.945 8.467 -20.610 1.00 63.28 78 PHE A O 1
ATOM 626 N N . GLN A 1 79 ? 21.713 8.438 -20.818 1.00 59.00 79 GLN A N 1
ATOM 627 C CA . GLN A 1 79 ? 21.660 9.351 -21.963 1.00 59.00 79 GLN A CA 1
ATOM 628 C C . GLN A 1 79 ? 22.290 10.713 -21.628 1.00 59.00 79 GLN A C 1
ATOM 630 O O . GLN A 1 79 ? 23.135 11.183 -22.372 1.00 59.00 79 GLN A O 1
ATOM 635 N N . TYR A 1 80 ? 21.967 11.298 -20.468 1.00 55.38 80 TYR A N 1
ATOM 636 C CA . TYR A 1 80 ? 22.561 12.565 -20.028 1.00 55.38 80 TYR A CA 1
ATOM 637 C C . TYR A 1 80 ? 24.076 12.466 -19.800 1.00 55.38 80 TYR A C 1
ATOM 639 O O . TYR A 1 80 ? 24.787 13.419 -20.087 1.00 55.38 80 TYR A O 1
ATOM 647 N N . VAL A 1 81 ? 24.573 11.329 -19.295 1.00 58.22 81 VAL A N 1
ATOM 648 C CA . VAL A 1 81 ? 26.018 11.078 -19.142 1.00 58.22 81 VAL A CA 1
ATOM 649 C C . VAL A 1 81 ? 26.706 10.922 -20.503 1.00 58.22 81 VAL A C 1
ATOM 651 O O . VAL A 1 81 ? 27.816 11.406 -20.665 1.00 58.22 81 VAL A O 1
ATOM 654 N N . LEU A 1 82 ? 26.055 10.305 -21.493 1.00 57.97 82 LEU A N 1
ATOM 655 C CA . LEU A 1 82 ? 26.592 10.222 -22.857 1.00 57.97 82 LEU A CA 1
ATOM 656 C C . LEU A 1 82 ? 26.551 11.569 -23.601 1.00 57.97 82 LEU A C 1
ATOM 658 O O . LEU A 1 82 ? 27.402 11.815 -24.448 1.00 57.97 82 LEU A O 1
ATOM 662 N N . ASP A 1 83 ? 25.596 12.443 -23.279 1.00 57.84 83 ASP A N 1
ATOM 663 C CA . ASP A 1 83 ? 25.431 13.754 -23.921 1.00 57.84 83 ASP A CA 1
ATOM 664 C C . ASP A 1 83 ? 26.370 14.852 -23.358 1.00 57.84 83 ASP A C 1
ATOM 666 O O . ASP A 1 83 ? 26.355 15.973 -23.864 1.00 57.84 83 ASP A O 1
ATOM 670 N N . VAL A 1 84 ? 27.185 14.571 -22.326 1.00 59.44 84 VAL A N 1
ATOM 671 C CA . VAL A 1 84 ? 28.175 15.521 -21.754 1.00 59.44 84 VAL A CA 1
ATOM 672 C C . VAL A 1 84 ? 29.625 15.281 -22.201 1.00 59.44 84 VAL A C 1
ATOM 674 O O . VAL A 1 84 ? 30.502 16.047 -21.806 1.00 59.44 84 VAL A O 1
ATOM 677 N N . ASP A 1 85 ? 29.874 14.286 -23.056 1.00 49.53 85 ASP A N 1
ATOM 678 C CA . ASP A 1 85 ? 31.201 13.964 -23.606 1.00 49.53 85 ASP A CA 1
ATOM 679 C C . ASP A 1 85 ? 31.320 14.303 -25.116 1.00 49.53 85 ASP A C 1
ATOM 681 O O . ASP A 1 85 ? 31.715 13.454 -25.922 1.00 49.53 85 ASP A O 1
ATOM 685 N N . VAL A 1 86 ? 30.992 15.543 -25.524 1.00 47.28 86 VAL A N 1
ATOM 686 C CA . VAL A 1 86 ? 31.326 16.107 -26.859 1.00 47.28 86 VAL A CA 1
ATOM 687 C C . VAL A 1 86 ? 31.838 17.538 -26.743 1.00 47.28 86 VAL A C 1
ATOM 689 O O . VAL A 1 86 ? 31.154 18.358 -26.090 1.00 47.28 86 VAL A O 1
#